Protein AF-A0AAN8G3M0-F1 (afdb_monomer_lite)

Secondary structure (DSSP, 8-state):
------PPP-EEEETTEEEESS----GGG-----SSHHHHHHHHHHHHHHTT--EEEEE---HHHHHHHHHHHHHHHHTT--EEEEE-S-TTS------

Organism: Patella caerulea (NCBI:txid87958)

Radius of gyration: 14.49 Å; chains: 1; bounding box: 38×27×41 Å

Structure (mmCIF, N/CA/C/O backbone):
data_AF-A0AAN8G3M0-F1
#
_entry.id   AF-A0AAN8G3M0-F1
#
loop_
_atom_site.group_PDB
_atom_site.id
_atom_site.type_symbol
_atom_site.label_atom_id
_atom_site.label_alt_id
_atom_site.label_comp_id
_atom_site.label_asym_id
_atom_site.label_entity_id
_atom_site.label_seq_id
_atom_site.pdbx_PDB_ins_code
_atom_site.Cartn_x
_atom_site.Cartn_y
_atom_site.Cartn_z
_atom_site.occupancy
_atom_site.B_iso_or_equiv
_atom_site.auth_seq_id
_atom_site.auth_comp_id
_atom_site.auth_asym_id
_atom_site.auth_atom_id
_atom_site.pdbx_PDB_model_num
ATOM 1 N N . MET A 1 1 ? -20.496 -9.868 27.815 1.00 33.41 1 MET A N 1
ATOM 2 C CA . MET A 1 1 ? -19.025 -9.838 27.707 1.00 33.41 1 MET A CA 1
ATOM 3 C C . MET A 1 1 ? -18.714 -10.428 26.349 1.00 33.41 1 MET A C 1
ATOM 5 O O . MET A 1 1 ? -18.920 -11.617 26.177 1.00 33.41 1 MET A O 1
ATOM 9 N N . CYS A 1 2 ? -18.426 -9.590 25.356 1.00 40.25 2 CYS A N 1
ATOM 10 C CA . CYS A 1 2 ? -18.121 -10.061 24.009 1.00 40.25 2 CYS A CA 1
ATOM 11 C C . CYS A 1 2 ? -16.604 -10.182 23.926 1.00 40.25 2 CYS A C 1
ATOM 13 O O . CYS A 1 2 ? -15.914 -9.165 23.909 1.00 40.25 2 CYS A O 1
ATOM 15 N N . GLU A 1 3 ? -16.090 -11.406 23.951 1.00 43.00 3 GLU A N 1
ATOM 16 C CA . GLU A 1 3 ? -14.719 -11.665 23.531 1.00 43.00 3 GLU A CA 1
ATOM 17 C C . GLU A 1 3 ? -14.678 -11.420 22.024 1.00 43.00 3 GLU A C 1
ATOM 19 O O . GLU A 1 3 ? -15.250 -12.170 21.236 1.00 43.00 3 GLU A O 1
ATOM 24 N N . ALA A 1 4 ? -14.087 -10.296 21.624 1.00 52.41 4 ALA A N 1
ATOM 25 C CA . ALA A 1 4 ? -13.713 -10.102 20.239 1.00 52.41 4 ALA A CA 1
ATOM 26 C C . ALA A 1 4 ? -12.537 -11.046 19.976 1.00 52.41 4 ALA A C 1
ATOM 28 O O . ALA A 1 4 ? -11.393 -10.715 20.285 1.00 52.41 4 ALA A O 1
ATOM 29 N N . GLU A 1 5 ? -12.818 -12.241 19.457 1.00 50.66 5 GLU A N 1
ATOM 30 C CA . GLU A 1 5 ? -11.790 -13.052 18.817 1.00 50.66 5 GLU A CA 1
ATOM 31 C C . GLU A 1 5 ? -11.227 -12.224 17.660 1.00 50.66 5 GLU A C 1
ATOM 33 O O . GLU A 1 5 ? -11.870 -12.035 16.626 1.00 50.66 5 GLU A O 1
ATOM 38 N N . THR A 1 6 ? -10.041 -11.652 17.846 1.00 54.66 6 THR A N 1
ATOM 39 C CA . THR A 1 6 ? -9.354 -10.903 16.797 1.00 54.66 6 THR A CA 1
ATOM 40 C C . THR A 1 6 ? -8.756 -11.897 15.810 1.00 54.66 6 THR A C 1
ATOM 42 O O . THR A 1 6 ? -7.558 -12.179 15.800 1.00 54.66 6 THR A O 1
ATOM 45 N N . THR A 1 7 ? -9.604 -12.466 14.954 1.00 70.69 7 THR A N 1
ATOM 46 C CA . THR A 1 7 ? -9.133 -13.238 13.807 1.00 70.69 7 THR A CA 1
ATOM 47 C C . THR A 1 7 ? -8.283 -12.318 12.942 1.00 70.69 7 THR A C 1
ATOM 49 O O . THR A 1 7 ? -8.763 -11.298 12.442 1.00 70.69 7 THR A O 1
ATOM 52 N N . SER A 1 8 ? -7.008 -12.661 12.778 1.00 81.06 8 SER A N 1
ATOM 53 C CA . SER A 1 8 ? -6.117 -11.910 11.898 1.00 81.06 8 SER A CA 1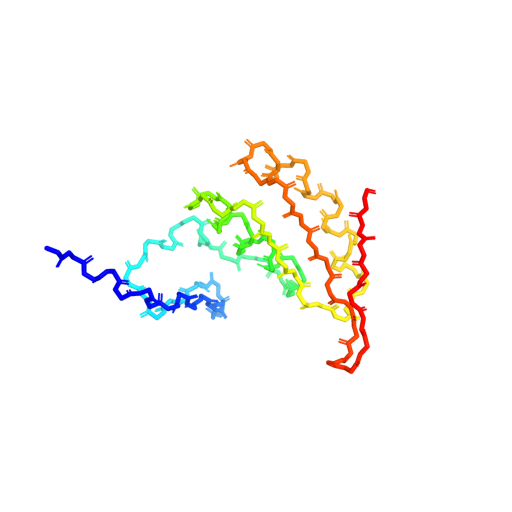
ATOM 54 C C . SER A 1 8 ? -6.651 -11.980 10.468 1.00 81.06 8 SER A C 1
ATOM 56 O O . SER A 1 8 ? -6.861 -13.066 9.926 1.00 81.06 8 SER A O 1
ATOM 58 N N . THR A 1 9 ? -6.900 -10.818 9.865 1.00 85.81 9 THR A N 1
ATOM 59 C CA . THR A 1 9 ? -7.339 -10.744 8.470 1.00 85.81 9 THR A CA 1
ATOM 60 C C . THR A 1 9 ? -6.126 -10.870 7.559 1.00 85.81 9 THR A C 1
ATOM 62 O O . THR A 1 9 ? -5.134 -10.165 7.729 1.00 85.81 9 THR A O 1
ATOM 65 N N . VAL A 1 10 ? -6.213 -11.782 6.593 1.00 88.38 10 VAL A N 1
ATOM 66 C CA . VAL A 1 10 ? -5.187 -12.000 5.572 1.00 88.38 10 VAL A CA 1
ATOM 67 C C . VAL A 1 10 ? -5.833 -11.756 4.222 1.00 88.38 10 VAL A C 1
ATOM 69 O O . VAL A 1 10 ? -6.811 -12.428 3.897 1.00 88.38 10 VAL A O 1
ATOM 72 N N . ILE A 1 11 ? -5.279 -10.815 3.459 1.00 87.56 11 ILE A N 1
ATOM 73 C CA . ILE A 1 11 ? -5.727 -10.466 2.110 1.00 87.56 11 ILE A CA 1
ATOM 74 C C . ILE A 1 11 ? -4.569 -10.724 1.149 1.00 87.56 11 ILE A C 1
ATOM 76 O O . ILE A 1 11 ? -3.429 -10.353 1.424 1.00 87.56 11 ILE A O 1
ATOM 80 N N . VAL A 1 12 ? -4.851 -11.391 0.032 1.00 86.75 12 VAL A N 1
ATOM 81 C CA . VAL A 1 12 ? -3.852 -11.763 -0.976 1.00 86.75 12 VAL A CA 1
ATOM 82 C C . VAL A 1 12 ? -4.374 -11.399 -2.358 1.00 86.75 12 VAL A C 1
ATOM 84 O O . VAL A 1 12 ? -5.540 -11.639 -2.665 1.00 86.75 12 VAL A O 1
ATOM 87 N N . THR A 1 13 ? -3.518 -10.852 -3.220 1.00 85.50 13 THR A N 1
ATOM 88 C CA . THR A 1 13 ? -3.854 -10.686 -4.640 1.00 85.50 13 THR A CA 1
ATOM 89 C C . THR A 1 13 ? -3.735 -12.027 -5.370 1.00 85.50 13 THR A C 1
ATOM 91 O O . THR A 1 13 ? -2.709 -12.701 -5.271 1.00 85.50 13 THR A O 1
ATOM 94 N N . LYS A 1 14 ? -4.758 -12.404 -6.143 1.00 82.62 14 LYS A N 1
ATOM 95 C CA . LYS A 1 14 ? -4.760 -13.580 -7.023 1.00 82.62 14 LYS A CA 1
ATOM 96 C C . LYS A 1 14 ? -5.217 -13.168 -8.424 1.00 82.62 14 LYS A C 1
ATOM 98 O O . LYS A 1 14 ? -6.401 -12.917 -8.640 1.00 82.62 14 LYS A O 1
ATOM 103 N N . GLY A 1 15 ? -4.285 -13.143 -9.379 1.00 81.06 15 GLY A N 1
ATOM 104 C CA . GLY A 1 15 ? -4.552 -12.607 -10.718 1.00 81.06 15 GLY A CA 1
ATOM 105 C C . GLY A 1 15 ? -4.927 -11.127 -10.633 1.00 81.06 15 GLY A C 1
ATOM 106 O O . GLY A 1 15 ? -4.227 -10.361 -9.980 1.00 81.06 15 GLY A O 1
ATOM 107 N N . GLU A 1 16 ? -6.055 -10.751 -11.231 1.00 74.62 16 GLU A N 1
ATOM 108 C CA . GLU A 1 16 ? -6.580 -9.375 -11.224 1.00 74.62 16 GLU A CA 1
ATOM 109 C C . GLU A 1 16 ? -7.471 -9.056 -10.006 1.00 74.62 16 GLU A C 1
ATOM 111 O O . GLU A 1 16 ? -7.989 -7.946 -9.889 1.00 74.62 16 GLU A O 1
ATOM 116 N N . GLY A 1 17 ? -7.676 -10.014 -9.095 1.00 78.06 17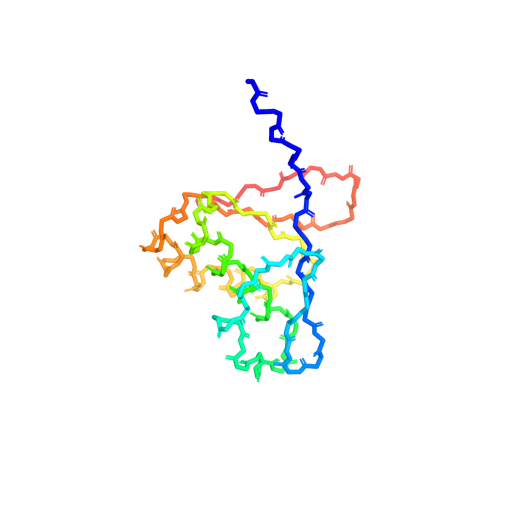 GLY A N 1
ATOM 117 C CA . GLY A 1 17 ? -8.550 -9.865 -7.928 1.00 78.06 17 GLY A CA 1
ATOM 118 C C . GLY A 1 17 ? -7.823 -9.999 -6.591 1.00 78.06 17 GLY A C 1
ATOM 119 O O . GLY A 1 17 ? -6.633 -10.307 -6.527 1.00 78.06 17 GLY A O 1
ATOM 120 N N . ALA A 1 18 ? -8.568 -9.820 -5.501 1.00 83.44 18 ALA A N 1
ATOM 121 C CA . ALA A 1 18 ? -8.112 -10.078 -4.138 1.00 83.44 18 ALA A CA 1
ATOM 122 C C . ALA A 1 18 ? -8.968 -11.173 -3.481 1.00 83.44 18 ALA A C 1
ATOM 124 O O . ALA A 1 18 ? -10.154 -11.311 -3.770 1.00 83.44 18 ALA A O 1
ATOM 125 N N . ILE A 1 19 ? -8.357 -11.956 -2.595 1.00 85.56 19 ILE A N 1
ATOM 126 C CA . ILE A 1 19 ? -9.012 -12.968 -1.760 1.00 85.56 19 ILE A CA 1
ATOM 127 C C . ILE A 1 19 ? -8.705 -12.680 -0.291 1.00 85.56 19 ILE A C 1
ATOM 129 O O . ILE A 1 19 ? -7.598 -12.253 0.028 1.00 85.56 19 ILE A O 1
ATOM 133 N N . SER A 1 20 ? -9.668 -12.925 0.599 1.00 86.94 20 SER A N 1
ATOM 134 C CA . SER A 1 20 ? -9.512 -12.745 2.046 1.00 86.94 20 SER A CA 1
ATOM 135 C C . SER A 1 20 ? -9.921 -14.009 2.801 1.00 86.94 20 SER A C 1
ATOM 137 O O . SER A 1 20 ? -10.823 -14.727 2.371 1.00 86.94 20 SER A O 1
ATOM 139 N N . ASN A 1 21 ? -9.272 -14.269 3.937 1.00 86.81 21 ASN A N 1
ATOM 140 C CA . ASN A 1 21 ? -9.696 -15.305 4.888 1.00 86.81 21 ASN A CA 1
ATOM 141 C C . ASN A 1 21 ? -10.921 -14.881 5.728 1.00 86.81 21 ASN A C 1
ATOM 143 O O . ASN A 1 21 ? -11.550 -15.710 6.379 1.00 86.81 21 ASN A O 1
ATOM 147 N N . THR A 1 22 ? -11.259 -13.591 5.732 1.00 83.19 22 THR A N 1
ATOM 148 C CA . THR A 1 22 ? -12.421 -13.035 6.435 1.00 83.19 22 THR A CA 1
ATOM 149 C C . THR A 1 22 ? -13.457 -12.510 5.444 1.00 83.19 22 THR A C 1
ATOM 151 O O . THR A 1 22 ? -13.130 -12.139 4.314 1.00 83.19 22 THR A O 1
ATOM 154 N N . VAL A 1 23 ? -14.726 -12.474 5.861 1.00 75.12 23 VAL A N 1
ATOM 155 C CA . VAL A 1 23 ? -15.822 -11.927 5.047 1.00 75.12 23 VAL A CA 1
ATOM 156 C C . VAL A 1 23 ? -15.718 -10.400 5.051 1.00 75.12 23 VAL A C 1
ATOM 158 O O . VAL A 1 23 ? -16.251 -9.733 5.935 1.00 75.12 23 VAL A O 1
ATOM 161 N N . LYS A 1 24 ? -14.994 -9.855 4.072 1.00 76.25 24 LYS A N 1
ATOM 162 C CA . LYS A 1 24 ? -14.793 -8.419 3.854 1.00 76.25 24 LYS A CA 1
ATOM 163 C C . LYS A 1 24 ? -15.096 -8.079 2.392 1.00 76.25 24 LYS A C 1
ATOM 165 O O . LYS A 1 24 ? -14.771 -8.871 1.508 1.00 76.25 24 LYS A O 1
ATOM 170 N N . SER A 1 25 ? -15.703 -6.917 2.133 1.00 73.69 25 SER A N 1
ATOM 171 C CA . SER A 1 25 ? -15.770 -6.374 0.769 1.00 73.69 25 SER A CA 1
ATOM 172 C C . SER A 1 25 ? -14.355 -6.032 0.294 1.00 73.69 25 SER A C 1
ATOM 174 O O . SER A 1 25 ? -13.589 -5.394 1.013 1.00 73.69 25 SER A O 1
ATOM 176 N N . LEU A 1 26 ? -14.015 -6.497 -0.908 1.00 77.56 26 LEU A N 1
ATOM 177 C CA . LEU A 1 26 ? -12.738 -6.244 -1.583 1.00 77.56 26 LEU A CA 1
ATOM 178 C C . LEU A 1 26 ? -12.950 -5.390 -2.844 1.00 77.56 26 LEU A C 1
ATOM 180 O O . LEU A 1 26 ? -12.104 -5.357 -3.737 1.00 77.56 26 LEU A O 1
ATOM 184 N N . ASP A 1 27 ? -14.092 -4.706 -2.932 1.00 70.69 27 ASP A N 1
ATOM 185 C CA . ASP A 1 27 ? -14.494 -3.935 -4.112 1.00 70.69 27 ASP A CA 1
ATOM 186 C C . ASP A 1 27 ? -13.567 -2.730 -4.339 1.00 70.69 27 ASP A C 1
ATOM 188 O O . ASP A 1 27 ? -13.304 -2.333 -5.468 1.00 70.69 27 ASP A O 1
ATOM 192 N N . THR A 1 28 ? -12.982 -2.202 -3.262 1.00 67.81 28 THR A N 1
ATOM 193 C CA . THR A 1 28 ? -11.954 -1.146 -3.248 1.00 67.81 28 THR A CA 1
ATOM 194 C C . THR A 1 28 ? -10.612 -1.581 -3.841 1.00 67.81 28 THR A C 1
ATOM 196 O O . THR A 1 28 ? -9.764 -0.731 -4.129 1.00 67.81 28 THR A O 1
ATOM 199 N N . MET A 1 29 ? -10.409 -2.889 -4.009 1.00 65.69 29 MET A N 1
ATOM 200 C CA . MET A 1 29 ? -9.153 -3.526 -4.418 1.00 65.69 29 MET A CA 1
ATOM 201 C C . MET A 1 29 ? -9.210 -4.078 -5.845 1.00 65.69 29 MET A C 1
ATOM 203 O O . MET A 1 29 ? -8.178 -4.469 -6.393 1.00 65.69 29 MET A O 1
ATOM 207 N N . SER A 1 30 ? -10.405 -4.120 -6.437 1.00 63.47 30 SER A N 1
ATOM 208 C CA . SER A 1 30 ? -10.675 -4.721 -7.737 1.00 63.47 30 SER A CA 1
ATOM 209 C C . SER A 1 30 ? -11.099 -3.659 -8.764 1.00 63.47 30 SER A C 1
ATOM 211 O O . SER A 1 30 ? -11.938 -2.818 -8.449 1.00 63.47 30 SER A O 1
ATOM 213 N N . PRO A 1 31 ? -10.592 -3.704 -10.009 1.00 59.91 31 PRO A N 1
ATOM 214 C CA . PRO A 1 31 ? -9.571 -4.624 -10.502 1.00 59.91 31 PRO A CA 1
ATOM 215 C C . PRO A 1 31 ? -8.166 -4.221 -10.029 1.00 59.91 31 PRO A C 1
ATOM 217 O O . PRO A 1 31 ? -7.780 -3.052 -10.064 1.00 59.91 31 PRO A O 1
ATOM 220 N N . CYS A 1 32 ? -7.364 -5.205 -9.633 1.00 59.31 32 CYS A N 1
ATOM 221 C CA . CYS A 1 32 ? -5.953 -5.022 -9.316 1.00 59.31 32 CYS A CA 1
ATOM 222 C C . CYS A 1 32 ? -5.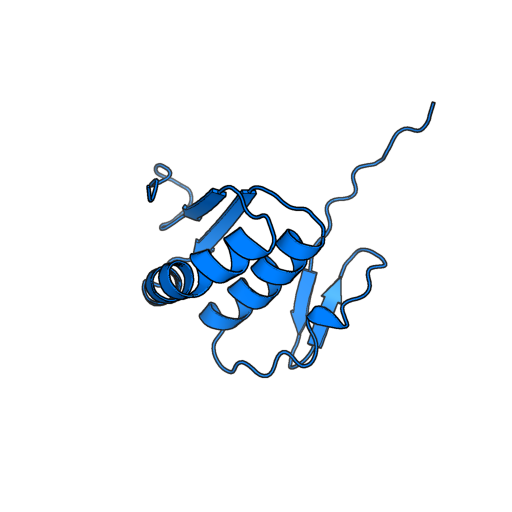133 -5.133 -10.615 1.00 59.31 32 CYS A C 1
ATOM 224 O O . CYS A 1 32 ? -4.435 -6.114 -10.841 1.00 59.31 32 CYS A O 1
ATOM 226 N N . CYS A 1 33 ? -5.257 -4.140 -11.500 1.00 61.81 33 CYS A N 1
ATOM 227 C CA . CYS A 1 33 ? -4.650 -4.135 -12.841 1.00 61.81 33 CYS A CA 1
ATOM 228 C C . CYS A 1 33 ? -3.169 -3.709 -12.883 1.00 61.81 33 CYS A C 1
ATOM 230 O O . CYS A 1 33 ? -2.628 -3.459 -13.957 1.00 61.81 33 CYS A O 1
ATOM 232 N N . HIS A 1 34 ? -2.508 -3.608 -11.729 1.00 65.81 34 HIS A N 1
ATOM 233 C CA . HIS A 1 34 ? -1.095 -3.238 -11.668 1.00 65.81 34 HIS A CA 1
ATOM 234 C C . HIS A 1 34 ? -0.243 -4.458 -12.033 1.00 65.81 34 HIS A C 1
ATOM 236 O O . HIS A 1 34 ? -0.367 -5.505 -11.391 1.00 65.81 34 HIS A O 1
ATOM 242 N N . GLU A 1 35 ? 0.612 -4.321 -13.049 1.00 65.38 35 GLU A N 1
ATOM 243 C CA . GLU A 1 35 ? 1.489 -5.387 -13.554 1.00 65.38 35 GLU A CA 1
ATOM 244 C C . GLU A 1 35 ? 2.535 -5.813 -12.506 1.00 65.38 35 GLU A C 1
ATOM 246 O O . GLU A 1 35 ? 2.736 -7.009 -12.268 1.00 65.38 35 GLU A O 1
ATOM 251 N N . GLU A 1 36 ? 3.115 -4.850 -11.786 1.00 72.00 36 GLU A N 1
ATOM 252 C CA . GLU A 1 36 ? 4.232 -5.069 -10.863 1.00 72.00 36 GLU A CA 1
ATOM 253 C C . GLU A 1 36 ? 3.778 -5.250 -9.397 1.00 72.00 36 GLU A C 1
ATOM 255 O O . GLU A 1 36 ? 2.784 -4.683 -8.929 1.00 72.00 36 GLU A O 1
ATOM 260 N N . ALA A 1 37 ? 4.462 -6.140 -8.666 1.00 71.31 37 ALA A N 1
ATOM 261 C CA . ALA A 1 37 ? 4.063 -6.564 -7.319 1.00 71.31 37 ALA A CA 1
ATOM 262 C C . ALA A 1 37 ? 4.290 -5.491 -6.242 1.00 71.31 37 ALA A C 1
ATOM 264 O O . ALA A 1 37 ? 3.530 -5.419 -5.276 1.00 71.31 37 ALA A O 1
ATOM 265 N N . ASP A 1 38 ? 5.310 -4.667 -6.426 1.00 78.62 38 ASP A N 1
ATOM 266 C CA . ASP A 1 38 ? 5.670 -3.503 -5.619 1.00 78.62 38 ASP A CA 1
ATOM 267 C C . ASP A 1 38 ? 4.547 -2.455 -5.561 1.00 78.62 38 ASP A C 1
ATOM 269 O O . ASP A 1 38 ? 4.181 -2.002 -4.478 1.00 78.62 38 ASP A O 1
ATOM 273 N N . SER A 1 39 ? 3.901 -2.164 -6.688 1.00 79.69 39 SER A N 1
ATOM 274 C CA . SER A 1 39 ? 2.746 -1.266 -6.773 1.00 79.69 39 SER A CA 1
ATOM 275 C C . SER A 1 39 ? 1.504 -1.866 -6.107 1.00 79.69 39 SER A C 1
ATOM 277 O O . SER A 1 39 ? 0.741 -1.173 -5.428 1.00 79.69 39 SER A O 1
ATOM 279 N N . ARG A 1 40 ? 1.308 -3.187 -6.235 1.00 84.00 40 ARG A N 1
ATOM 280 C CA . ARG A 1 40 ? 0.155 -3.887 -5.641 1.00 84.00 40 ARG A CA 1
ATOM 281 C C . ARG A 1 40 ? 0.149 -3.854 -4.116 1.00 84.00 40 ARG A C 1
ATOM 283 O O . ARG A 1 40 ? -0.931 -3.835 -3.529 1.00 84.00 40 ARG A O 1
ATOM 290 N N . ILE A 1 41 ? 1.309 -3.796 -3.459 1.00 89.88 41 ILE A N 1
ATOM 291 C CA . ILE A 1 41 ? 1.396 -3.678 -1.992 1.00 89.88 41 ILE A CA 1
ATOM 292 C C . ILE A 1 41 ? 0.676 -2.413 -1.496 1.00 89.88 41 ILE A C 1
ATOM 294 O O . IL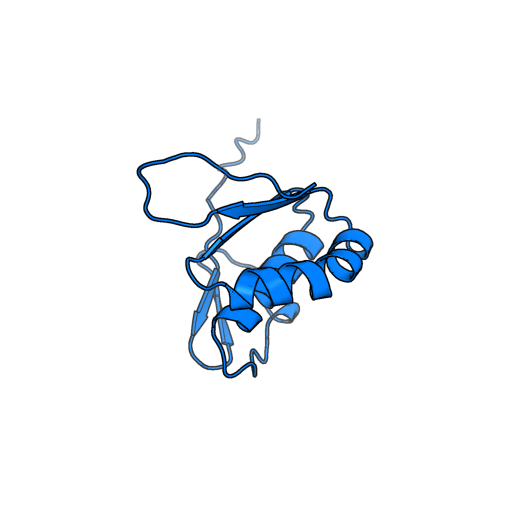E A 1 41 ? -0.006 -2.451 -0.472 1.00 89.88 41 ILE A O 1
ATOM 298 N N . PHE A 1 42 ? 0.745 -1.309 -2.241 1.00 91.19 42 PHE A N 1
ATOM 299 C CA . PHE A 1 42 ? 0.120 -0.047 -1.839 1.00 91.19 42 PHE A CA 1
ATOM 300 C C . PHE A 1 42 ? -1.395 -0.021 -2.037 1.00 91.19 42 PHE A C 1
ATOM 302 O O . PHE A 1 42 ? -2.089 0.722 -1.344 1.00 91.19 42 PHE A O 1
ATOM 309 N N . VAL A 1 43 ? -1.929 -0.885 -2.903 1.00 90.19 43 VAL A N 1
ATOM 310 C CA . VAL A 1 43 ? -3.375 -1.127 -3.001 1.00 90.19 43 VAL A CA 1
ATOM 311 C C . VAL A 1 43 ? -3.879 -1.728 -1.681 1.00 90.19 43 VAL A C 1
ATOM 313 O O . VAL A 1 43 ? -4.824 -1.199 -1.096 1.00 90.19 43 VAL A O 1
ATOM 316 N N . HIS A 1 44 ? -3.160 -2.716 -1.125 1.00 90.62 44 HIS A N 1
ATOM 317 C CA . HIS A 1 44 ? -3.431 -3.262 0.219 1.00 90.62 44 HIS A CA 1
ATOM 318 C C . HIS A 1 44 ? -3.231 -2.240 1.331 1.00 90.62 44 HIS A C 1
ATOM 320 O O . HIS A 1 44 ? -4.043 -2.178 2.251 1.00 90.62 44 HIS A O 1
ATOM 326 N N . ALA A 1 45 ? -2.200 -1.400 1.239 1.00 91.94 45 ALA A N 1
ATOM 327 C CA . ALA A 1 45 ? -1.983 -0.342 2.221 1.00 91.94 45 ALA A CA 1
ATOM 328 C C . ALA A 1 45 ? -3.146 0.667 2.251 1.00 91.94 45 ALA A C 1
ATOM 330 O O . ALA A 1 45 ? -3.609 1.055 3.326 1.00 91.94 45 ALA A O 1
ATOM 331 N N . ARG A 1 46 ? -3.660 1.062 1.080 1.00 91.56 46 ARG A N 1
ATOM 332 C CA . ARG A 1 46 ? -4.812 1.964 0.962 1.00 91.56 46 ARG A CA 1
ATOM 333 C C . ARG A 1 46 ? -6.073 1.360 1.565 1.00 91.56 46 ARG A C 1
ATOM 335 O O . ARG A 1 46 ? -6.764 2.041 2.317 1.00 91.56 46 ARG A O 1
ATOM 342 N N . ASP A 1 47 ? -6.366 0.103 1.253 1.00 90.50 47 ASP A N 1
ATOM 343 C CA . ASP A 1 47 ? -7.535 -0.598 1.787 1.00 90.50 47 ASP A CA 1
ATOM 344 C C . ASP A 1 47 ? -7.458 -0.764 3.307 1.00 90.50 47 ASP A C 1
ATOM 346 O O . ASP A 1 47 ? -8.395 -0.398 4.010 1.00 90.50 47 ASP A O 1
ATOM 350 N N . ALA A 1 48 ? -6.300 -1.170 3.835 1.00 90.19 48 ALA A N 1
ATOM 351 C CA . ALA A 1 48 ? -6.074 -1.237 5.276 1.00 90.19 48 ALA A CA 1
ATOM 352 C C . ALA A 1 48 ? -6.239 0.134 5.959 1.00 90.19 48 ALA A C 1
ATOM 354 O O . ALA A 1 48 ? -6.815 0.217 7.045 1.00 90.19 48 ALA A O 1
ATOM 355 N N . THR A 1 49 ? -5.756 1.211 5.330 1.00 92.25 49 THR A N 1
ATOM 356 C CA . THR A 1 49 ? -5.907 2.585 5.843 1.00 92.25 49 THR A CA 1
ATOM 357 C C . THR A 1 49 ? -7.370 3.027 5.839 1.00 92.25 49 THR A C 1
ATOM 359 O O . THR A 1 49 ? -7.842 3.593 6.824 1.00 92.25 49 THR A O 1
ATOM 362 N N . THR A 1 50 ? -8.101 2.729 4.763 1.00 90.25 50 THR A N 1
ATOM 363 C CA . THR A 1 50 ? -9.534 3.049 4.618 1.00 90.25 50 THR A CA 1
ATOM 364 C C . THR A 1 50 ? -10.374 2.322 5.668 1.00 90.25 50 THR A C 1
ATOM 366 O O . THR A 1 50 ? -11.308 2.895 6.223 1.00 90.25 50 THR A O 1
ATOM 369 N N . ASP A 1 51 ? -9.971 1.105 6.026 1.00 88.94 51 ASP A N 1
ATOM 370 C CA . ASP A 1 51 ? -10.521 0.331 7.143 1.00 88.94 51 ASP A CA 1
ATOM 371 C C . ASP A 1 51 ? -10.173 0.877 8.535 1.00 88.94 51 ASP A C 1
ATOM 373 O O . ASP A 1 51 ? -10.639 0.359 9.550 1.00 88.94 51 ASP A O 1
ATOM 377 N N . GLY A 1 52 ? -9.348 1.921 8.605 1.00 89.75 52 GLY A N 1
ATOM 378 C CA . GLY A 1 52 ? -8.989 2.608 9.837 1.00 89.75 52 GLY A CA 1
ATOM 379 C C . GLY A 1 52 ? -7.623 2.235 10.406 1.00 89.75 52 GLY A C 1
ATOM 380 O O . GLY A 1 52 ? -7.286 2.727 11.487 1.00 89.75 52 GLY A O 1
ATOM 381 N N . SER A 1 53 ? -6.812 1.434 9.705 1.00 91.94 53 SER A N 1
ATOM 382 C CA . SER A 1 53 ? -5.433 1.159 10.132 1.00 91.94 53 SER A CA 1
ATOM 383 C C . SER A 1 53 ? -4.627 2.455 10.189 1.00 91.94 53 SER A C 1
ATOM 385 O O . SER A 1 53 ? -4.590 3.226 9.233 1.00 91.94 53 SER A O 1
ATOM 387 N N . LYS A 1 54 ? -3.977 2.705 11.330 1.00 93.75 54 LYS A N 1
ATOM 388 C CA . LYS A 1 54 ? -3.199 3.934 11.572 1.00 93.75 54 LYS A CA 1
ATOM 389 C C . LYS A 1 54 ? -1.704 3.768 11.355 1.00 93.75 54 LYS A C 1
ATOM 391 O O . LYS A 1 54 ? -1.022 4.762 11.132 1.00 93.75 54 LYS A O 1
ATOM 396 N N . SER A 1 55 ? -1.214 2.534 11.387 1.00 94.06 55 SER A N 1
ATOM 397 C CA . SER 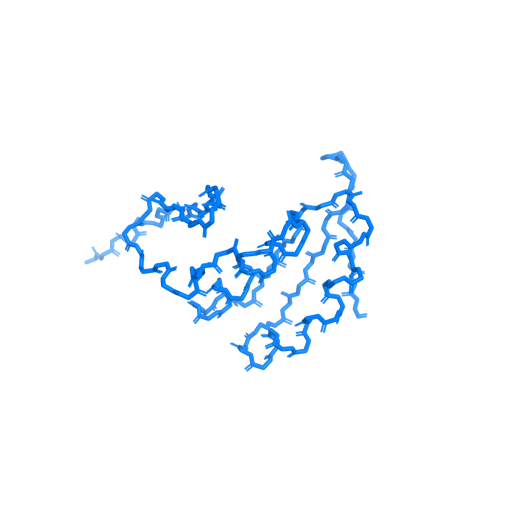A 1 55 ? 0.189 2.211 11.166 1.00 94.06 55 SER A CA 1
ATOM 398 C C . SER A 1 55 ? 0.297 1.027 10.217 1.00 94.06 55 SER A C 1
ATOM 400 O O . SER A 1 55 ? -0.437 0.046 10.363 1.00 94.06 55 SER A O 1
ATOM 402 N N . ILE A 1 56 ? 1.185 1.134 9.232 1.00 94.12 56 ILE A N 1
ATOM 403 C CA . ILE A 1 56 ? 1.431 0.096 8.229 1.00 94.12 56 ILE A CA 1
ATOM 404 C C . ILE A 1 56 ? 2.917 -0.236 8.206 1.00 94.12 56 ILE A C 1
ATOM 406 O O . ILE A 1 56 ? 3.764 0.654 8.215 1.00 94.12 56 ILE A O 1
ATOM 410 N N . ILE A 1 57 ? 3.227 -1.530 8.130 1.00 94.00 57 ILE A N 1
ATOM 411 C CA . ILE A 1 57 ? 4.587 -2.024 7.922 1.00 94.00 57 ILE A CA 1
ATOM 412 C C . ILE A 1 57 ? 4.628 -2.766 6.590 1.00 94.00 57 ILE A C 1
ATOM 414 O O . ILE A 1 57 ? 3.975 -3.797 6.424 1.00 94.00 57 ILE A O 1
ATOM 418 N N . ILE A 1 58 ? 5.427 -2.259 5.659 1.00 92.19 58 ILE A N 1
ATOM 419 C CA . ILE A 1 58 ? 5.714 -2.888 4.375 1.00 92.19 58 ILE A CA 1
ATOM 420 C C . ILE A 1 58 ? 7.011 -3.675 4.512 1.00 92.19 58 ILE A C 1
ATOM 422 O O . ILE A 1 58 ? 8.045 -3.128 4.882 1.00 92.19 58 ILE A O 1
ATOM 426 N N . LYS A 1 59 ? 6.961 -4.972 4.215 1.00 90.69 59 LYS A N 1
ATOM 427 C CA . LYS A 1 59 ? 8.146 -5.832 4.162 1.00 90.69 59 LYS A CA 1
ATOM 428 C C . LYS A 1 59 ? 8.516 -6.051 2.706 1.00 90.69 59 LYS A C 1
ATOM 430 O O . LYS A 1 59 ? 7.822 -6.787 2.009 1.00 90.69 59 LYS A O 1
ATOM 435 N N . ALA A 1 60 ? 9.589 -5.412 2.266 1.00 87.56 60 ALA A N 1
ATOM 436 C CA . ALA A 1 60 ? 10.081 -5.527 0.904 1.00 87.56 60 ALA A CA 1
ATOM 437 C C . ALA A 1 60 ? 11.603 -5.391 0.877 1.00 87.56 60 ALA A C 1
ATOM 439 O O . ALA A 1 60 ? 12.179 -4.583 1.600 1.00 87.56 60 ALA A O 1
ATOM 440 N N . ASN A 1 61 ? 12.242 -6.189 0.026 1.00 86.19 61 ASN A N 1
ATOM 441 C CA . ASN A 1 61 ? 13.683 -6.112 -0.221 1.00 86.19 61 ASN A CA 1
ATOM 442 C C . ASN A 1 61 ? 14.013 -5.374 -1.527 1.00 86.19 61 ASN A C 1
ATOM 444 O O . ASN A 1 61 ? 15.177 -5.274 -1.899 1.00 86.19 61 ASN A O 1
ATOM 448 N N . ASP A 1 62 ? 12.990 -4.911 -2.239 1.00 86.06 62 ASP A N 1
ATOM 449 C CA . ASP A 1 62 ? 13.150 -4.144 -3.464 1.00 86.06 62 ASP A CA 1
ATOM 450 C C . ASP A 1 62 ? 13.184 -2.649 -3.136 1.00 86.06 62 ASP A C 1
ATOM 452 O O . ASP A 1 62 ? 12.384 -2.162 -2.332 1.00 86.06 62 ASP A O 1
ATOM 456 N N . THR A 1 63 ? 14.126 -1.926 -3.734 1.00 86.25 63 THR A N 1
ATOM 457 C CA . THR A 1 63 ? 14.280 -0.483 -3.538 1.00 86.25 63 THR A CA 1
ATOM 458 C C . THR A 1 63 ? 13.179 0.312 -4.220 1.00 86.25 63 THR A C 1
ATOM 460 O O . THR A 1 63 ? 12.845 1.397 -3.742 1.00 86.25 63 THR A O 1
ATOM 463 N N . ASP A 1 64 ? 12.568 -0.221 -5.275 1.00 88.25 64 ASP A N 1
ATOM 464 C CA . ASP A 1 64 ? 11.521 0.493 -6.011 1.00 88.25 64 ASP A CA 1
ATOM 465 C C . ASP A 1 64 ? 10.255 0.658 -5.151 1.00 88.25 64 ASP A C 1
ATOM 467 O O . ASP A 1 64 ? 9.594 1.699 -5.186 1.00 88.25 64 ASP A O 1
ATOM 471 N N . VAL A 1 65 ? 10.019 -0.269 -4.212 1.00 89.56 65 VAL A N 1
ATOM 472 C CA . VAL A 1 65 ? 8.965 -0.154 -3.189 1.00 89.56 65 VAL A CA 1
ATOM 473 C C . VAL A 1 65 ? 9.152 1.087 -2.312 1.00 89.56 65 VAL A C 1
ATOM 475 O O . VAL A 1 65 ? 8.168 1.735 -1.961 1.00 89.56 65 VAL A O 1
ATOM 478 N N . LEU A 1 66 ? 10.388 1.455 -1.961 1.00 90.38 66 LEU A N 1
ATOM 479 C CA . LEU A 1 66 ? 10.654 2.655 -1.159 1.00 90.38 66 LEU A CA 1
ATOM 480 C C . LEU A 1 66 ? 10.283 3.927 -1.926 1.00 90.38 66 LEU A C 1
ATOM 482 O O . LEU A 1 66 ? 9.670 4.835 -1.364 1.00 90.38 66 LEU A O 1
ATOM 486 N N . VAL A 1 67 ? 10.630 3.988 -3.211 1.00 91.00 67 VAL A N 1
ATOM 487 C CA . VAL A 1 67 ? 10.320 5.140 -4.067 1.00 91.00 67 VAL A CA 1
ATOM 488 C C . VAL A 1 67 ? 8.807 5.302 -4.202 1.00 91.00 67 VAL A C 1
ATOM 490 O O . VAL A 1 67 ? 8.280 6.402 -4.009 1.00 91.00 67 VAL A O 1
ATOM 493 N N . ILE A 1 68 ? 8.094 4.200 -4.448 1.00 91.25 68 ILE A N 1
ATOM 494 C CA . ILE A 1 68 ? 6.633 4.211 -4.530 1.00 91.25 68 ILE A CA 1
ATOM 495 C C . ILE A 1 68 ? 6.027 4.618 -3.181 1.00 91.25 68 ILE A C 1
ATOM 497 O O . ILE A 1 68 ? 5.148 5.479 -3.164 1.00 91.25 68 ILE A O 1
ATOM 501 N N . ALA A 1 69 ? 6.528 4.098 -2.055 1.00 92.75 69 ALA A N 1
ATOM 502 C CA . ALA A 1 69 ? 6.036 4.444 -0.720 1.00 92.75 69 ALA A CA 1
ATOM 503 C C . ALA A 1 69 ? 6.065 5.947 -0.454 1.00 92.75 69 ALA A C 1
ATOM 505 O O . ALA A 1 69 ? 5.065 6.510 -0.013 1.00 92.75 69 ALA A O 1
ATOM 506 N N . ILE A 1 70 ? 7.181 6.606 -0.772 1.00 92.75 70 ILE A N 1
ATOM 507 C CA . ILE A 1 70 ? 7.318 8.059 -0.620 1.00 92.75 70 ILE A CA 1
ATOM 508 C C . ILE A 1 70 ? 6.297 8.785 -1.499 1.00 92.75 70 ILE A C 1
ATOM 510 O O . ILE A 1 70 ? 5.683 9.754 -1.054 1.00 92.75 70 ILE A O 1
ATOM 514 N N . SER A 1 71 ? 6.082 8.308 -2.729 1.00 93.19 71 SER A N 1
ATOM 515 C CA . SER A 1 71 ? 5.140 8.935 -3.660 1.00 93.19 71 SER A CA 1
ATOM 516 C C . SER A 1 71 ? 3.678 8.847 -3.202 1.00 93.19 71 SER A C 1
ATOM 518 O O . SER A 1 71 ? 2.916 9.787 -3.420 1.00 93.19 71 SER A O 1
ATOM 520 N N . VAL A 1 72 ? 3.283 7.753 -2.537 1.00 93.31 72 VAL A N 1
ATOM 521 C CA . VAL A 1 72 ? 1.886 7.511 -2.129 1.00 93.31 72 VAL A CA 1
ATOM 522 C C . VAL A 1 72 ? 1.589 7.888 -0.679 1.00 93.31 72 VAL A C 1
ATOM 524 O O . VAL A 1 72 ? 0.419 7.993 -0.308 1.00 93.31 72 VAL A O 1
ATOM 527 N N . LEU A 1 73 ? 2.617 8.102 0.149 1.00 94.00 73 LEU A N 1
ATOM 528 C CA . LEU A 1 73 ? 2.467 8.438 1.565 1.00 94.00 73 LEU A CA 1
ATOM 529 C C . LEU A 1 73 ? 1.513 9.624 1.809 1.00 94.00 73 LEU A C 1
ATOM 531 O O . LEU A 1 73 ? 0.638 9.468 2.661 1.00 94.00 73 LEU A O 1
ATOM 535 N N . PRO A 1 74 ? 1.580 10.753 1.067 1.00 95.56 74 PRO A N 1
ATOM 536 C CA . PRO A 1 74 ? 0.658 11.869 1.285 1.00 95.56 74 PRO A CA 1
ATOM 537 C C . PRO A 1 74 ? -0.812 11.471 1.101 1.00 95.56 74 PRO A C 1
ATOM 539 O O . PRO A 1 74 ? -1.650 11.783 1.942 1.00 95.56 74 PRO A O 1
ATOM 542 N N . ALA A 1 75 ? -1.118 10.700 0.053 1.00 94.62 75 ALA A N 1
ATOM 543 C CA . ALA A 1 75 ? -2.477 10.232 -0.212 1.00 94.62 75 ALA A CA 1
ATOM 544 C C . ALA A 1 75 ? -2.986 9.291 0.893 1.00 94.62 75 ALA A C 1
ATOM 546 O O . ALA A 1 75 ? -4.159 9.314 1.256 1.00 94.62 75 ALA A O 1
ATOM 547 N N . LEU A 1 76 ? -2.109 8.467 1.469 1.00 94.12 76 LEU A N 1
ATOM 548 C CA . LEU A 1 76 ? -2.475 7.601 2.591 1.00 94.12 76 LEU A CA 1
ATOM 549 C C . LEU A 1 76 ? -2.659 8.388 3.894 1.00 94.12 76 LEU A C 1
ATOM 551 O O . LEU A 1 76 ? -3.544 8.064 4.685 1.00 94.12 76 LEU A O 1
ATOM 555 N N . GLN A 1 77 ? -1.876 9.444 4.113 1.00 95.38 77 GLN A N 1
ATOM 556 C CA . GLN A 1 77 ? -2.057 10.348 5.251 1.00 95.38 77 GLN A CA 1
ATOM 557 C C . GLN A 1 77 ? -3.396 11.090 5.179 1.00 95.38 77 GLN A C 1
ATOM 559 O O . GLN A 1 77 ? -4.071 11.216 6.200 1.00 95.38 77 GLN A O 1
ATOM 564 N N . GLU A 1 78 ? -3.835 11.501 3.985 1.00 96.12 78 GLU A N 1
ATOM 565 C CA . GLU A 1 78 ? -5.172 12.080 3.766 1.00 96.12 78 GLU A CA 1
ATOM 566 C C . GLU A 1 78 ? -6.301 11.102 4.126 1.00 96.12 78 GLU A C 1
ATOM 568 O O . GLU A 1 78 ? -7.333 11.509 4.660 1.00 96.12 78 GLU A O 1
ATOM 573 N N . LEU A 1 79 ? -6.084 9.801 3.917 1.00 94.19 79 LEU A N 1
ATOM 574 C CA . LEU A 1 79 ? -6.996 8.733 4.345 1.00 94.19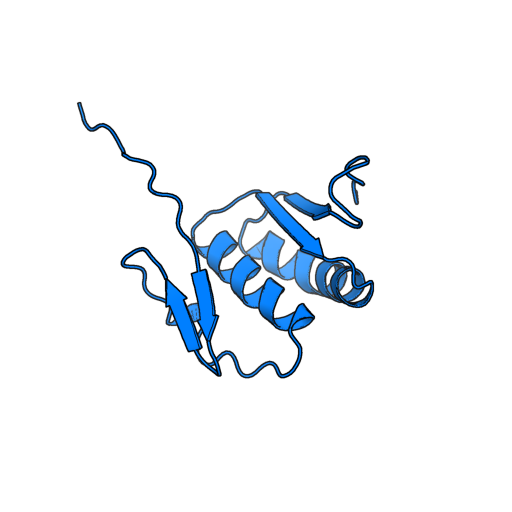 79 LEU A CA 1
ATOM 575 C C . LEU A 1 79 ? -6.888 8.408 5.847 1.00 94.19 79 LEU A C 1
ATOM 577 O O . LEU A 1 79 ? -7.643 7.589 6.372 1.00 94.19 79 LEU A O 1
ATOM 581 N N . GLY A 1 80 ? -5.981 9.069 6.568 1.00 94.94 80 GLY A N 1
ATOM 582 C CA . GLY A 1 80 ? -5.839 8.973 8.015 1.00 94.94 80 GLY A CA 1
ATOM 583 C C . GLY A 1 80 ? -4.782 7.982 8.495 1.00 94.94 80 GLY A C 1
ATOM 584 O O . GLY A 1 80 ? -4.858 7.580 9.664 1.00 94.94 80 GLY A O 1
ATOM 585 N N . LEU A 1 81 ? -3.828 7.596 7.639 1.00 96.12 81 LEU A N 1
ATOM 586 C CA . LEU A 1 81 ? -2.608 6.894 8.042 1.00 96.12 81 LEU A CA 1
ATOM 587 C C . LEU A 1 81 ? -1.719 7.833 8.869 1.00 96.12 81 LEU A C 1
ATOM 589 O O . LEU A 1 81 ? -1.496 8.979 8.488 1.00 96.12 81 LEU A O 1
ATOM 593 N N . GLN A 1 82 ? -1.203 7.353 9.997 1.00 95.38 82 GLN A N 1
ATOM 594 C CA . GLN A 1 82 ? -0.319 8.130 10.873 1.00 95.38 82 GLN A CA 1
ATOM 595 C C . GLN A 1 82 ? 1.145 7.761 10.651 1.00 95.38 82 GLN A C 1
ATOM 597 O O . GLN A 1 82 ? 2.004 8.638 10.640 1.00 95.38 82 GLN A O 1
ATOM 602 N N . GLU A 1 83 ? 1.425 6.475 10.440 1.00 93.56 83 GLU A N 1
ATOM 603 C CA . GLU A 1 83 ? 2.787 5.971 10.308 1.00 93.56 83 GLU A CA 1
ATOM 604 C C . GLU A 1 83 ? 2.895 4.909 9.212 1.00 93.56 83 GLU A C 1
ATOM 606 O O . GLU A 1 83 ? 2.042 4.027 9.079 1.00 93.56 83 GLU A O 1
ATOM 611 N N . MET A 1 84 ? 3.987 4.964 8.454 1.00 94.44 84 MET A N 1
ATOM 612 C CA . MET A 1 84 ? 4.378 3.918 7.518 1.00 94.44 84 MET A CA 1
ATOM 613 C C . MET A 1 84 ? 5.832 3.536 7.767 1.00 94.44 84 MET A C 1
ATOM 615 O O . MET A 1 84 ? 6.706 4.395 7.850 1.00 94.44 84 MET A O 1
ATOM 619 N N . TRP A 1 85 ? 6.087 2.236 7.837 1.00 92.94 85 TRP A N 1
ATOM 620 C CA . TRP A 1 85 ? 7.409 1.667 8.041 1.00 92.94 85 TRP A CA 1
ATOM 621 C C . TRP A 1 85 ? 7.755 0.754 6.876 1.00 92.94 85 TRP A C 1
ATOM 623 O O . TRP A 1 85 ? 6.917 -0.037 6.444 1.00 92.94 85 TRP A O 1
ATOM 633 N N . ILE A 1 86 ? 8.997 0.817 6.402 1.00 89.94 86 ILE A N 1
ATOM 634 C CA . ILE A 1 86 ? 9.513 -0.137 5.421 1.00 89.94 86 ILE A CA 1
ATOM 635 C C . ILE A 1 86 ? 10.600 -0.957 6.094 1.00 89.94 86 ILE A C 1
ATOM 637 O O . ILE A 1 86 ? 11.640 -0.445 6.500 1.00 89.94 86 ILE A O 1
ATOM 641 N N . ALA A 1 87 ? 10.331 -2.245 6.241 1.00 88.56 87 ALA A N 1
ATOM 642 C CA . ALA A 1 87 ? 11.291 -3.214 6.722 1.00 88.56 87 ALA A CA 1
ATOM 643 C C . ALA A 1 87 ? 12.023 -3.814 5.518 1.00 88.56 87 ALA A C 1
ATOM 645 O O . ALA A 1 87 ? 11.428 -4.543 4.719 1.00 88.56 87 ALA A O 1
ATOM 646 N N . PHE A 1 88 ? 13.310 -3.488 5.426 1.00 78.81 88 PHE A N 1
ATOM 647 C CA . PHE A 1 88 ? 14.243 -3.981 4.422 1.00 78.81 88 PHE A CA 1
ATOM 648 C C . PHE A 1 88 ? 15.143 -5.071 5.020 1.00 78.81 88 PHE A C 1
ATOM 650 O O . PHE A 1 88 ? 15.535 -4.976 6.182 1.00 78.81 88 PHE A O 1
ATOM 657 N N . GLY A 1 89 ? 15.500 -6.085 4.227 1.00 65.12 89 GLY A N 1
ATOM 658 C CA . GLY A 1 89 ? 16.419 -7.152 4.631 1.00 65.12 89 GLY A CA 1
ATOM 659 C C . GLY A 1 89 ? 15.764 -8.434 5.164 1.00 65.12 89 GLY A C 1
ATOM 660 O O . GLY A 1 89 ? 14.559 -8.525 5.404 1.00 65.12 89 GLY A O 1
ATOM 661 N N . HIS A 1 90 ? 16.590 -9.474 5.315 1.00 54.47 90 HIS A N 1
ATOM 662 C CA . HIS A 1 90 ? 16.195 -10.731 5.953 1.00 54.47 90 HIS A CA 1
ATOM 663 C C . HIS A 1 90 ? 16.083 -10.556 7.475 1.00 54.47 90 HIS A C 1
ATOM 665 O O . HIS A 1 90 ? 16.780 -9.735 8.059 1.00 54.47 90 HIS A O 1
ATOM 671 N N . ILE A 1 91 ? 15.230 -11.383 8.091 1.00 50.38 91 ILE A N 1
ATOM 672 C CA . ILE A 1 91 ? 14.694 -11.376 9.475 1.00 50.38 91 ILE A CA 1
ATOM 673 C C . ILE A 1 91 ? 15.735 -11.281 10.628 1.00 50.38 91 ILE A C 1
ATOM 675 O O . ILE A 1 91 ? 15.359 -11.350 11.794 1.00 50.38 91 ILE A O 1
ATOM 679 N N . CYS A 1 92 ? 17.023 -11.067 10.368 1.00 47.41 92 CYS A N 1
ATOM 680 C CA . CYS A 1 92 ? 18.049 -11.076 11.407 1.00 47.41 92 CYS A CA 1
ATOM 681 C C . CYS A 1 92 ? 18.392 -9.708 12.019 1.00 47.41 92 CYS A C 1
ATOM 683 O O . CYS A 1 92 ? 18.710 -9.705 13.200 1.00 47.41 92 CYS A O 1
ATOM 685 N N . ASP A 1 93 ? 18.274 -8.564 11.329 1.00 46.81 93 ASP A N 1
ATOM 686 C CA . ASP A 1 93 ? 18.783 -7.295 11.884 1.00 46.81 93 ASP A CA 1
ATOM 687 C C . ASP A 1 93 ? 17.863 -6.081 11.637 1.00 46.81 93 ASP A C 1
ATOM 689 O O . ASP A 1 93 ? 17.634 -5.678 10.504 1.00 46.81 93 ASP A O 1
ATOM 693 N N . GLY A 1 94 ? 17.370 -5.495 12.739 1.00 51.12 94 GLY A N 1
ATOM 694 C CA . GLY A 1 94 ? 17.080 -4.063 12.944 1.00 51.12 94 GLY A CA 1
ATOM 695 C C . GLY A 1 94 ? 16.182 -3.296 11.956 1.00 51.12 94 GLY A C 1
ATOM 696 O O . GLY A 1 94 ? 16.597 -2.940 10.860 1.00 51.12 94 GLY A O 1
ATOM 697 N N . PHE A 1 95 ? 14.995 -2.885 12.427 1.00 49.44 95 PHE A N 1
ATOM 698 C CA . PHE A 1 95 ? 14.114 -1.902 11.773 1.00 49.44 95 PHE A CA 1
ATOM 699 C C . PHE A 1 95 ? 14.851 -0.601 11.397 1.00 49.44 95 PHE A C 1
ATOM 701 O O . PHE A 1 95 ? 15.519 -0.005 12.243 1.00 49.44 95 PHE A O 1
ATOM 708 N N . GLN A 1 96 ? 14.647 -0.100 10.173 1.00 54.44 96 GLN A N 1
ATOM 709 C CA . GLN A 1 96 ? 15.028 1.263 9.793 1.00 54.44 96 GLN A CA 1
ATOM 710 C C . GLN A 1 96 ? 13.789 2.166 9.727 1.00 54.44 96 GLN A C 1
ATOM 712 O O . GLN A 1 96 ? 12.765 1.815 9.145 1.00 54.44 96 GLN A O 1
ATOM 717 N N . SER A 1 97 ? 13.878 3.320 10.392 1.00 44.88 97 SER A N 1
ATOM 718 C CA . SER A 1 97 ? 12.839 4.352 10.439 1.00 44.88 97 SER A CA 1
ATOM 719 C C . SER A 1 97 ? 13.048 5.337 9.298 1.00 44.88 97 SER A C 1
ATOM 721 O O . SER A 1 97 ? 14.146 5.877 9.164 1.00 44.88 97 SER A O 1
ATOM 723 N N . MET A 1 98 ? 11.998 5.616 8.528 1.00 40.75 98 MET A N 1
ATOM 724 C CA . MET A 1 98 ? 11.939 6.816 7.699 1.00 40.75 98 MET A CA 1
ATOM 725 C C . MET A 1 98 ? 11.109 7.850 8.468 1.00 40.75 98 MET A C 1
ATOM 727 O O . MET A 1 98 ? 9.988 7.547 8.872 1.00 40.75 98 MET A O 1
ATOM 731 N N . ARG A 1 99 ? 11.700 9.012 8.761 1.00 40.62 99 ARG A N 1
ATOM 732 C CA . ARG A 1 99 ? 11.024 10.167 9.367 1.00 40.62 99 ARG A CA 1
ATOM 733 C C . ARG A 1 99 ? 10.845 11.254 8.327 1.00 40.62 99 ARG A C 1
ATOM 735 O O . ARG A 1 99 ? 11.785 11.410 7.516 1.00 40.62 99 ARG A O 1
#

pLDDT: mean 78.9, std 16.78, range [33.41, 96.12]

Sequence (99 aa):
MCEAETTSTVIVTKGEGAISNTVKSLDTMSPCCHEEADSRIFVHARDATTDGSKSIIIKANDTDVLVIAISVLPALQELGLQEMWIAFGHICDGFQSMR

Foldseek 3Di:
DDDPPCDPWDWDDDQQFIDIPDPDDRVQLPRVPDPDPLLSVVSVVQVCLLVPDQEEEAEDQDPVNVVVCVVCVVVSVVSPHNYYFYDHDDPPDDGDDDD